Protein AF-D4DK10-F1 (afdb_monomer)

Solvent-accessible surface area (backbone atoms only — not comparable to full-atom values): 4562 Å² total; per-residue (Å²): 135,83,81,84,77,76,83,75,80,86,66,71,63,43,78,50,76,48,75,42,52,41,40,49,99,80,45,78,88,30,33,87,90,62,42,37,58,38,31,51,31,41,35,38,25,37,61,89,78,67,46,79,78,44,74,53,70,45,80,40,84,56,89,87,54,70,86,41,97,84,98

Radius of gyration: 18.66 Å; Cα contacts (8 Å, |Δi|>4): 119; chains: 1; bounding box: 40×44×38 Å

InterPro domains:
  IPR012337 Ribonuclease H-like superfamily [SSF53098] (9-69)
  IPR036397 Ribonuclease H superfamily [G3DSA:3.30.420.10] (1-71)

pLDDT: mean 89.81, std 12.22, range [45.41, 98.38]

Organism: Trichophyton verrucosum (strain HKI 0517) (NCBI:txid663202)

Secondary structure (DSSP, 8-state):
-----PPPP--SEEEEEEEEE---SSSSSS-TTTPPEEEEEEEEEETTT--EEEEEEEE---SSSPPPTT-

Structure (mmCIF, N/CA/C/O backbone):
data_AF-D4DK10-F1
#
_entry.id   AF-D4DK10-F1
#
loop_
_atom_site.group_PDB
_atom_site.id
_atom_site.type_symbol
_atom_site.label_atom_id
_atom_site.label_alt_id
_atom_site.label_comp_id
_atom_site.label_asym_id
_atom_site.label_entity_id
_atom_site.label_seq_id
_atom_site.pdbx_PDB_ins_code
_atom_site.Cartn_x
_atom_site.Cartn_y
_atom_site.Cartn_z
_atom_site.occupancy
_atom_site.B_iso_or_equiv
_atom_site.auth_seq_id
_atom_site.auth_comp_id
_atom_site.auth_asym_id
_atom_site.auth_atom_id
_atom_site.pdbx_PDB_model_num
ATOM 1 N N . MET A 1 1 ? -21.616 38.440 17.278 1.00 45.41 1 MET A N 1
ATOM 2 C CA . MET A 1 1 ? -21.939 37.474 16.206 1.00 45.41 1 MET A CA 1
ATOM 3 C C . MET A 1 1 ? -21.600 36.089 16.730 1.00 45.41 1 MET A C 1
ATOM 5 O O . MET A 1 1 ? -20.444 35.868 17.058 1.00 45.41 1 MET A O 1
ATOM 9 N N . ALA A 1 2 ? -22.592 35.218 16.921 1.00 50.75 2 ALA A N 1
ATOM 10 C CA . ALA A 1 2 ? -22.359 33.846 17.373 1.00 50.75 2 ALA A CA 1
ATOM 11 C C . ALA A 1 2 ? -21.926 32.996 16.171 1.00 50.75 2 ALA A C 1
ATOM 13 O O . ALA A 1 2 ? -22.618 32.973 15.154 1.00 50.75 2 ALA A O 1
ATOM 14 N N . SER A 1 3 ? -20.772 32.340 16.268 1.00 56.19 3 SER A N 1
ATOM 15 C CA . SER A 1 3 ? -20.302 31.389 15.264 1.00 56.19 3 SER A CA 1
ATOM 16 C C . SER A 1 3 ? -21.195 30.151 15.291 1.00 56.19 3 SER A C 1
ATOM 18 O O . SER A 1 3 ? -21.227 29.432 16.289 1.00 56.19 3 SER A O 1
ATOM 20 N N . ILE A 1 4 ? -21.922 29.909 14.203 1.00 62.38 4 ILE A N 1
ATOM 21 C CA . ILE A 1 4 ? -22.678 28.672 14.000 1.00 62.38 4 ILE A CA 1
ATOM 22 C C . ILE A 1 4 ? -21.647 27.561 13.800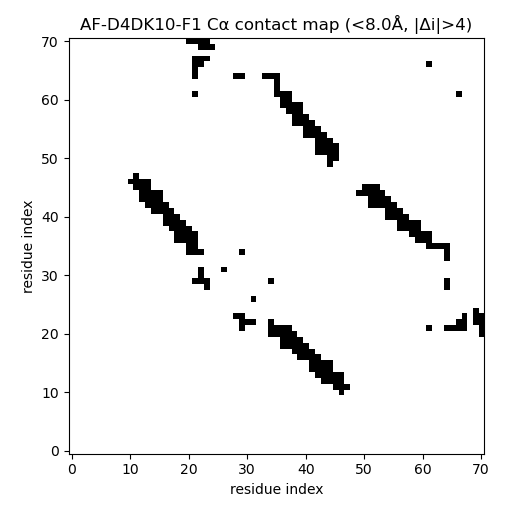 1.00 62.38 4 ILE A C 1
ATOM 24 O O . ILE A 1 4 ? -20.985 27.494 12.766 1.00 62.38 4 ILE A O 1
ATOM 28 N N . GLN A 1 5 ? -21.463 26.729 14.822 1.00 60.50 5 GLN A N 1
ATOM 29 C CA . GLN A 1 5 ? -20.582 25.572 14.756 1.00 60.50 5 GLN A CA 1
ATOM 30 C C . GLN A 1 5 ? -21.316 24.485 13.965 1.00 60.50 5 GLN A C 1
ATOM 32 O O . GLN A 1 5 ? -22.324 23.942 14.416 1.00 60.50 5 GLN A O 1
ATOM 37 N N . SER A 1 6 ? -20.860 24.219 12.743 1.00 62.34 6 SER A N 1
ATOM 38 C CA . SER A 1 6 ? -21.367 23.122 11.921 1.00 62.34 6 SER A CA 1
ATOM 39 C C . SER A 1 6 ? -21.193 21.794 12.671 1.00 62.34 6 SER A C 1
ATOM 41 O O . SER A 1 6 ? -20.096 21.553 13.184 1.00 62.34 6 SER A O 1
ATOM 43 N N . PRO A 1 7 ? -22.229 20.937 12.758 1.00 67.75 7 PRO A N 1
ATOM 44 C CA . PRO A 1 7 ? -22.131 19.673 13.475 1.00 67.75 7 PRO A CA 1
ATOM 45 C C . PRO A 1 7 ? -21.067 18.795 12.820 1.00 67.75 7 PRO A C 1
ATOM 47 O O . PRO A 1 7 ? -21.175 18.434 11.648 1.00 67.75 7 PRO A O 1
ATOM 50 N N . THR A 1 8 ? -20.023 18.463 13.574 1.00 70.38 8 THR A N 1
ATOM 51 C CA . THR A 1 8 ? -19.012 17.501 13.147 1.00 7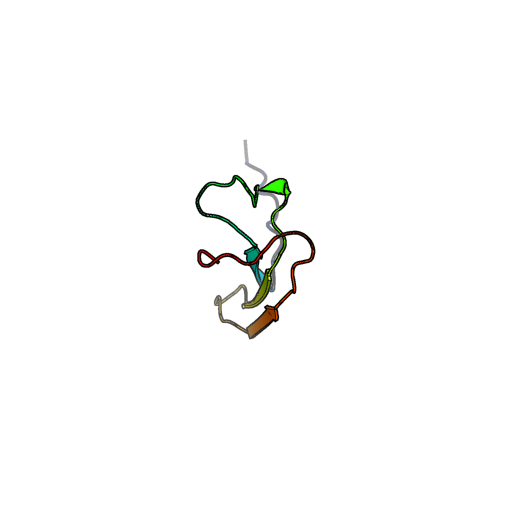0.38 8 THR A CA 1
ATOM 52 C C . THR A 1 8 ? -19.683 16.133 13.027 1.00 70.38 8 THR A C 1
ATOM 54 O O . THR A 1 8 ? -20.283 15.672 14.004 1.00 70.38 8 THR A O 1
ATOM 57 N N . PRO A 1 9 ? -19.628 15.471 11.859 1.00 74.44 9 PRO A N 1
ATOM 58 C CA . PRO A 1 9 ? -20.196 14.141 11.714 1.00 74.44 9 PRO A CA 1
ATOM 59 C C . PRO A 1 9 ? -19.512 13.193 12.700 1.00 74.44 9 PRO A C 1
ATOM 61 O O . PRO A 1 9 ? -18.285 13.138 12.790 1.00 74.44 9 PRO A O 1
ATOM 64 N N . LYS A 1 10 ? -20.319 12.464 13.473 1.00 84.69 10 LYS A N 1
ATOM 65 C CA . LYS A 1 10 ? -19.824 11.465 14.416 1.00 84.69 10 LYS A CA 1
ATOM 66 C C . LYS A 1 10 ? -19.361 10.249 13.618 1.00 84.69 10 LYS A C 1
ATOM 68 O O . LYS A 1 10 ? -20.184 9.495 13.116 1.00 84.69 10 LYS A O 1
ATOM 73 N N . LEU A 1 11 ? -18.050 10.106 13.471 1.00 87.88 11 LEU A N 1
ATOM 74 C CA . LEU A 1 11 ? -17.432 8.953 12.826 1.00 87.88 11 LEU A CA 1
ATOM 75 C C . LEU A 1 11 ? -17.380 7.787 13.817 1.00 87.88 11 LEU A C 1
ATOM 77 O O . LEU A 1 11 ? -16.992 7.975 14.972 1.00 87.88 11 LEU A O 1
ATOM 81 N N . ASP A 1 12 ? -17.727 6.584 13.365 1.00 90.69 12 ASP A N 1
ATOM 82 C CA . ASP A 1 12 ? -17.651 5.370 14.189 1.00 90.69 12 ASP A CA 1
ATOM 83 C C . ASP A 1 12 ? -16.320 4.630 14.026 1.00 90.69 12 ASP A C 1
ATOM 85 O O . ASP A 1 12 ? -15.856 3.971 14.957 1.00 90.69 12 ASP A O 1
ATOM 89 N N . 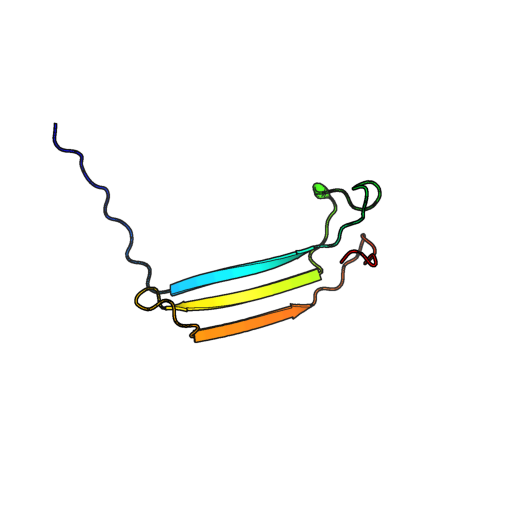ARG A 1 13 ? -15.699 4.722 12.846 1.00 93.94 13 ARG A N 1
ATOM 90 C CA . ARG A 1 13 ? -14.450 4.033 12.509 1.00 93.94 13 ARG A CA 1
ATOM 91 C C . ARG A 1 13 ? -13.538 4.921 11.675 1.00 93.94 13 ARG A C 1
ATOM 93 O O . ARG A 1 13 ? -14.025 5.677 10.835 1.00 93.94 13 ARG A O 1
ATOM 100 N N . TYR A 1 14 ? -12.231 4.773 11.860 1.00 95.50 14 TYR A N 1
ATOM 101 C CA . TYR A 1 14 ? -11.234 5.270 10.913 1.00 95.50 14 TYR A CA 1
ATOM 102 C C . TYR A 1 14 ? -10.689 4.111 10.086 1.00 95.50 14 TYR A C 1
ATOM 104 O O . TYR A 1 14 ? -10.432 3.038 10.625 1.00 95.50 14 TYR A O 1
ATOM 112 N N . ILE A 1 15 ? -10.491 4.345 8.790 1.00 96.88 15 ILE A N 1
ATOM 113 C CA . ILE A 1 15 ? -9.716 3.457 7.924 1.00 96.88 15 ILE A CA 1
ATOM 114 C C . ILE A 1 15 ? -8.421 4.194 7.604 1.00 96.88 15 ILE A C 1
ATOM 116 O O . ILE A 1 15 ? -8.438 5.200 6.895 1.00 96.88 15 ILE A O 1
ATOM 120 N N . ILE A 1 16 ? -7.308 3.721 8.154 1.00 96.69 16 ILE A N 1
ATOM 121 C CA . ILE A 1 16 ? -5.976 4.206 7.793 1.00 96.69 16 ILE A CA 1
ATOM 122 C C . ILE A 1 16 ? -5.523 3.401 6.588 1.00 96.69 16 ILE A C 1
ATOM 124 O O . ILE A 1 16 ? -5.508 2.180 6.664 1.00 96.69 16 ILE A O 1
ATOM 128 N N . ILE A 1 17 ? -5.150 4.074 5.503 1.00 97.81 17 ILE A N 1
ATOM 129 C CA . ILE A 1 17 ? -4.620 3.433 4.300 1.00 97.81 17 ILE A CA 1
ATOM 130 C C . ILE A 1 17 ? -3.125 3.730 4.225 1.00 97.81 17 ILE A C 1
ATOM 132 O O . ILE A 1 17 ? -2.718 4.890 4.265 1.00 97.81 17 ILE A O 1
ATOM 136 N N . HIS A 1 18 ? -2.322 2.679 4.107 1.00 96.75 18 HIS A N 1
ATOM 137 C CA . HIS A 1 18 ? -0.896 2.759 3.832 1.00 96.75 18 HIS A CA 1
ATOM 138 C C . HIS A 1 18 ? -0.648 2.258 2.410 1.00 96.75 18 HIS A C 1
ATOM 140 O O . HIS A 1 18 ? -1.016 1.133 2.076 1.00 96.75 18 HIS A O 1
ATOM 146 N N . VAL A 1 19 ? -0.047 3.098 1.571 1.00 97.25 19 VAL A N 1
ATOM 147 C CA . VAL A 1 19 ? 0.259 2.760 0.178 1.00 97.25 19 VAL A CA 1
ATOM 148 C C . VAL A 1 19 ? 1.762 2.836 -0.014 1.00 97.25 19 VAL A C 1
ATOM 150 O O . VAL A 1 19 ? 2.354 3.885 0.238 1.00 97.25 19 VAL A O 1
ATOM 153 N N . ALA A 1 20 ? 2.357 1.745 -0.487 1.00 96.56 20 ALA A N 1
ATOM 154 C CA . ALA A 1 20 ? 3.709 1.760 -1.025 1.00 96.56 20 ALA A CA 1
ATOM 155 C C . ALA A 1 20 ? 3.637 1.780 -2.553 1.00 96.56 20 ALA A C 1
ATOM 157 O O . ALA A 1 20 ? 2.811 1.089 -3.159 1.00 96.56 20 ALA A O 1
ATOM 158 N N . THR A 1 21 ? 4.509 2.562 -3.177 1.00 96.81 21 THR A N 1
ATOM 159 C CA . THR A 1 21 ? 4.609 2.674 -4.633 1.00 96.81 21 THR A CA 1
ATOM 160 C C . THR A 1 21 ? 6.033 2.397 -5.083 1.00 96.81 21 THR A C 1
ATOM 162 O O . THR A 1 21 ? 6.972 2.572 -4.311 1.00 96.81 21 THR A O 1
ATOM 165 N N . THR A 1 22 ? 6.215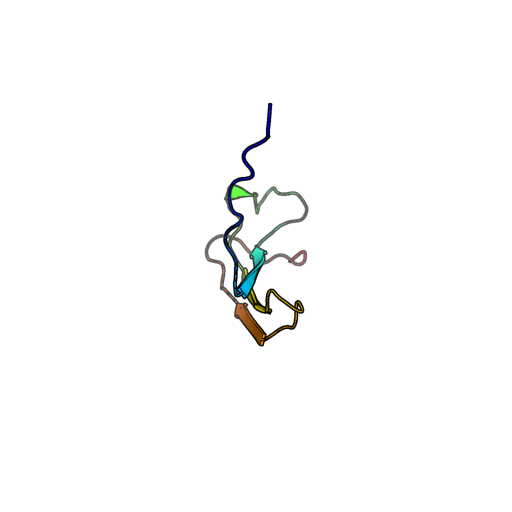 2.036 -6.348 1.00 96.88 22 THR A N 1
ATOM 166 C CA . THR A 1 22 ? 7.540 2.042 -6.973 1.00 96.88 22 THR A CA 1
ATOM 167 C C . THR A 1 22 ? 8.176 3.429 -6.881 1.00 96.88 22 THR A C 1
ATOM 169 O O . THR A 1 22 ? 7.491 4.439 -7.069 1.00 96.88 22 THR A O 1
ATOM 172 N N . CYS A 1 23 ? 9.488 3.477 -6.669 1.00 94.25 23 CYS A N 1
ATOM 173 C CA . CYS A 1 23 ? 10.304 4.688 -6.711 1.00 94.25 23 CYS A CA 1
ATOM 174 C C . CYS A 1 23 ? 11.732 4.365 -7.186 1.00 94.25 23 CYS A C 1
ATOM 176 O O . CYS A 1 23 ? 12.145 3.204 -7.222 1.00 94.25 23 CYS A O 1
ATOM 178 N N . ASP A 1 24 ? 12.493 5.390 -7.558 1.00 90.88 24 ASP A N 1
ATOM 179 C CA . ASP A 1 24 ? 13.929 5.310 -7.826 1.00 90.88 24 ASP A CA 1
ATOM 180 C C . ASP A 1 24 ? 14.669 6.470 -7.135 1.00 90.88 24 ASP A C 1
ATOM 182 O O . ASP A 1 24 ? 14.060 7.433 -6.670 1.00 90.88 24 ASP A O 1
ATOM 186 N N . GLU A 1 25 ? 15.998 6.374 -7.031 1.00 86.31 25 GLU A N 1
ATOM 187 C CA . GLU A 1 25 ? 16.811 7.339 -6.266 1.00 86.31 25 GLU A CA 1
ATOM 188 C C . GLU A 1 25 ? 16.743 8.770 -6.812 1.00 86.31 25 GLU A C 1
ATOM 190 O O . GLU A 1 25 ? 16.883 9.736 -6.061 1.00 86.31 25 GLU A O 1
ATOM 195 N N . HIS A 1 26 ? 16.548 8.912 -8.123 1.00 84.88 26 HIS A N 1
ATOM 196 C CA . HIS A 1 26 ? 16.655 10.195 -8.813 1.00 84.88 26 HIS A CA 1
ATOM 197 C C . HIS A 1 26 ? 15.337 10.690 -9.426 1.00 84.88 26 HIS A C 1
ATOM 199 O O . HIS A 1 26 ? 15.316 11.795 -9.966 1.00 84.88 26 HIS A O 1
ATOM 205 N N . GLY A 1 27 ? 14.247 9.920 -9.367 1.00 81.12 27 GLY A N 1
ATOM 206 C CA . GLY A 1 27 ? 12.974 10.269 -10.006 1.00 81.12 27 GLY A CA 1
ATOM 207 C C . GLY A 1 27 ? 13.013 10.228 -11.538 1.00 81.12 27 GLY A C 1
ATOM 208 O O . GLY A 1 27 ? 12.178 10.869 -12.175 1.00 81.12 27 GLY A O 1
ATOM 209 N N . VAL A 1 28 ? 14.011 9.567 -12.142 1.00 81.12 28 VAL A N 1
ATOM 210 C CA . VAL A 1 28 ? 14.286 9.637 -13.592 1.00 81.12 28 VAL A CA 1
ATOM 211 C C . VAL A 1 28 ? 13.521 8.557 -14.345 1.00 81.12 28 VAL A C 1
ATOM 213 O O . VAL A 1 28 ? 12.929 8.828 -15.388 1.00 81.12 28 VAL A O 1
ATOM 216 N N . TYR A 1 29 ? 13.536 7.334 -13.822 1.00 79.44 29 TYR A N 1
ATOM 217 C CA . TYR A 1 29 ? 12.867 6.177 -14.410 1.00 79.44 29 TYR A CA 1
ATOM 218 C C . TYR A 1 29 ? 11.504 5.933 -13.772 1.00 79.44 29 TYR A C 1
ATOM 220 O O . TYR A 1 29 ? 10.603 5.416 -14.430 1.00 79.44 29 TYR A O 1
ATOM 228 N N . VAL A 1 30 ? 11.345 6.332 -12.509 1.00 89.06 30 VAL A N 1
ATOM 229 C CA . VAL A 1 30 ? 10.072 6.279 -11.800 1.00 89.06 30 VAL A CA 1
ATOM 230 C C . VAL A 1 30 ? 9.703 7.687 -11.360 1.00 89.06 30 VAL A C 1
ATOM 232 O O . VAL A 1 30 ? 10.045 8.160 -10.280 1.00 89.06 30 VAL A O 1
ATOM 235 N N . THR A 1 31 ? 8.983 8.381 -12.233 1.00 90.38 31 THR A N 1
ATOM 236 C CA . THR A 1 31 ? 8.415 9.687 -11.903 1.00 90.38 31 THR A CA 1
ATOM 237 C C . THR A 1 31 ? 7.234 9.534 -10.945 1.00 90.38 31 THR A C 1
ATOM 239 O O . THR A 1 31 ? 6.599 8.479 -10.878 1.00 90.38 31 THR A O 1
ATOM 242 N N . LYS A 1 32 ? 6.878 10.619 -10.250 1.00 87.00 32 LYS A N 1
ATOM 243 C CA . LYS A 1 32 ? 5.708 10.657 -9.361 1.00 87.00 32 LYS A CA 1
ATOM 244 C C . LYS A 1 32 ? 4.413 10.227 -10.062 1.00 87.00 32 LYS A C 1
ATOM 246 O O . LYS A 1 32 ? 3.609 9.525 -9.459 1.00 87.00 32 LYS A O 1
ATOM 251 N N . ASP A 1 33 ? 4.224 10.637 -11.314 1.00 91.19 33 ASP A N 1
ATOM 252 C CA . ASP A 1 33 ? 2.993 10.365 -12.065 1.00 91.19 33 ASP A CA 1
ATOM 253 C C . ASP A 1 33 ? 2.976 8.957 -12.679 1.00 91.19 33 ASP A C 1
ATOM 255 O O . ASP A 1 33 ? 1.914 8.451 -13.033 1.00 91.19 33 ASP A O 1
ATOM 259 N N . SER A 1 34 ? 4.143 8.315 -12.798 1.00 93.62 34 SER A N 1
ATOM 260 C CA . SER A 1 34 ? 4.277 6.949 -13.315 1.00 93.62 34 SER A CA 1
ATOM 261 C C . SER A 1 34 ? 4.377 5.885 -12.224 1.00 93.62 3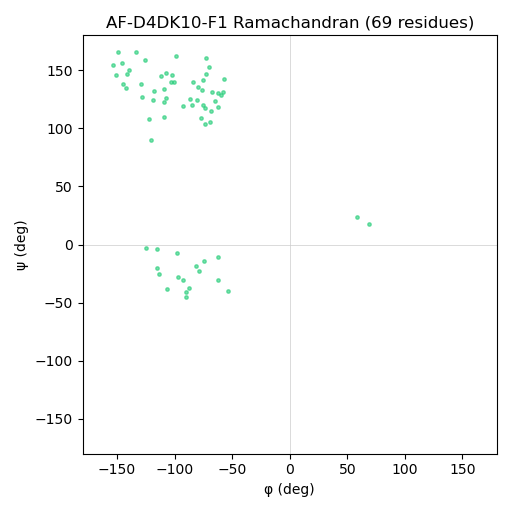4 SER A C 1
ATOM 263 O O . SER A 1 34 ? 4.419 4.707 -12.558 1.00 93.62 34 SER A O 1
ATOM 265 N N . ALA A 1 35 ? 4.478 6.272 -10.949 1.00 95.88 35 ALA A N 1
ATOM 266 C CA . ALA A 1 35 ? 4.647 5.335 -9.848 1.00 95.88 35 ALA A CA 1
ATOM 267 C C . ALA A 1 35 ? 3.444 4.385 -9.742 1.00 95.88 35 ALA A C 1
ATOM 269 O O . ALA A 1 35 ? 2.291 4.816 -9.711 1.00 95.88 35 ALA A O 1
ATOM 270 N N . GLU A 1 36 ? 3.711 3.085 -9.661 1.00 97.50 3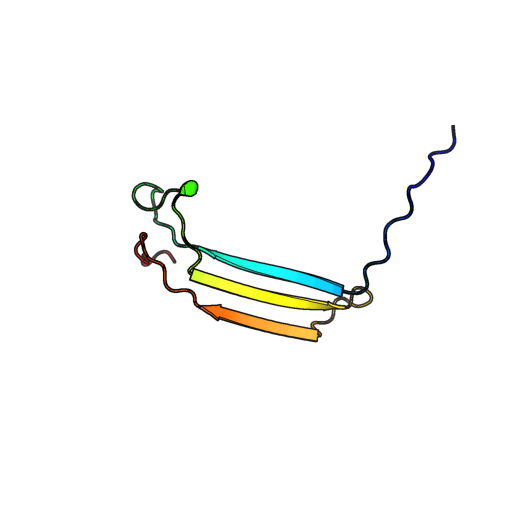6 GLU A N 1
ATOM 271 C CA . GLU A 1 36 ? 2.679 2.063 -9.510 1.00 97.50 36 GLU A CA 1
ATOM 272 C C . GLU A 1 36 ? 2.615 1.578 -8.062 1.00 97.50 36 GLU A C 1
ATOM 274 O O . GLU A 1 36 ? 3.628 1.508 -7.368 1.00 97.50 36 GLU A O 1
ATOM 279 N N . VAL A 1 37 ? 1.415 1.237 -7.590 1.00 97.62 37 VAL A N 1
ATOM 280 C CA . VAL A 1 37 ? 1.213 0.673 -6.248 1.00 97.62 37 VAL A CA 1
ATOM 281 C C . VAL A 1 37 ? 1.834 -0.721 -6.180 1.00 97.62 37 VAL A C 1
ATOM 283 O O . VAL A 1 37 ? 1.560 -1.559 -7.039 1.00 97.62 37 VAL A O 1
ATOM 286 N N . ILE A 1 38 ? 2.627 -0.969 -5.136 1.00 97.69 38 ILE A N 1
ATOM 287 C CA . ILE A 1 38 ? 3.252 -2.271 -4.848 1.00 97.69 38 ILE A CA 1
ATOM 288 C C . ILE A 1 38 ? 2.746 -2.902 -3.544 1.00 97.69 38 ILE A C 1
ATOM 290 O O . ILE A 1 38 ? 2.806 -4.120 -3.386 1.00 97.69 38 ILE A O 1
ATOM 294 N N . GLU A 1 39 ? 2.165 -2.105 -2.645 1.00 98.19 39 GLU A N 1
ATOM 295 C CA . GLU A 1 39 ? 1.442 -2.585 -1.464 1.00 98.19 39 GLU A CA 1
ATOM 296 C C . GLU A 1 39 ? 0.249 -1.674 -1.165 1.00 98.19 39 GLU A C 1
ATOM 298 O O . GLU A 1 39 ? 0.364 -0.445 -1.205 1.00 98.19 39 GLU A O 1
ATOM 303 N N . LEU A 1 40 ? -0.880 -2.287 -0.809 1.00 98.19 40 LEU A N 1
ATOM 304 C CA . LEU A 1 40 ? -2.031 -1.610 -0.228 1.00 98.19 40 LEU A CA 1
ATOM 305 C C . LEU A 1 40 ? -2.353 -2.242 1.129 1.00 98.19 40 LEU A C 1
ATOM 307 O O . LEU A 1 40 ? -2.857 -3.362 1.195 1.00 98.19 40 LEU A O 1
ATOM 311 N N . GLY A 1 41 ? -2.059 -1.515 2.203 1.00 98.12 41 GLY A N 1
ATOM 312 C CA . GLY A 1 41 ? -2.398 -1.881 3.573 1.00 98.12 41 GLY A CA 1
ATOM 313 C C . GLY A 1 41 ? -3.514 -1.011 4.131 1.00 98.12 41 GLY A C 1
ATOM 314 O O . GLY A 1 41 ? -3.618 0.173 3.800 1.00 98.12 41 GLY A O 1
ATOM 315 N N . TRP A 1 42 ? -4.339 -1.576 5.007 1.00 98.31 42 TRP A N 1
ATOM 316 C CA . TRP A 1 42 ? -5.328 -0.814 5.756 1.00 98.31 42 TRP A CA 1
ATOM 317 C C . TRP A 1 42 ? -5.448 -1.263 7.207 1.00 98.31 42 TRP A C 1
ATOM 319 O O . TRP A 1 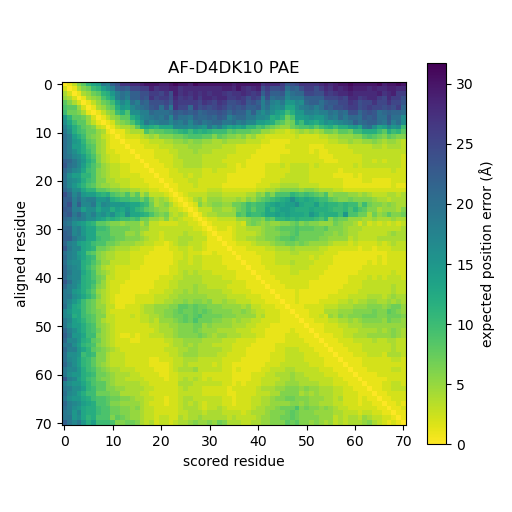42 ? -5.244 -2.428 7.548 1.00 98.31 42 TRP A O 1
ATOM 329 N N . ILE A 1 43 ? -5.812 -0.309 8.061 1.00 98.12 43 ILE A N 1
ATOM 330 C CA . ILE A 1 43 ? -6.079 -0.522 9.480 1.00 98.12 43 ILE A CA 1
ATOM 331 C C . ILE A 1 43 ? -7.443 0.072 9.807 1.00 98.12 43 ILE A C 1
ATOM 333 O O . ILE A 1 43 ? -7.699 1.245 9.525 1.00 98.12 43 ILE A O 1
ATOM 337 N N . LEU A 1 44 ? -8.313 -0.728 1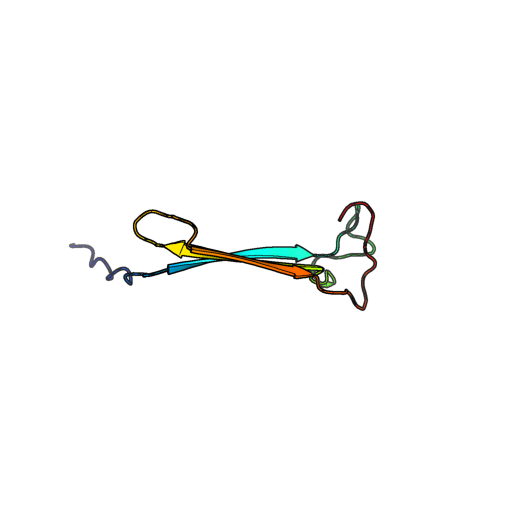0.414 1.00 97.75 44 LEU A N 1
ATOM 338 C CA . LEU A 1 44 ? -9.586 -0.274 10.954 1.00 97.75 44 LEU A CA 1
ATOM 339 C C . LEU A 1 44 ? -9.401 0.090 12.428 1.00 97.75 44 LEU A C 1
ATOM 341 O O . LEU A 1 44 ? -9.070 -0.779 13.232 1.00 97.75 44 LEU A O 1
ATOM 345 N N . LEU A 1 45 ? -9.654 1.347 12.785 1.00 97.19 45 LEU A N 1
ATOM 346 C CA . LEU A 1 45 ? -9.589 1.828 14.166 1.00 97.19 45 LEU A CA 1
ATOM 347 C C . LEU A 1 45 ? -10.973 2.189 14.707 1.00 97.19 45 LEU A C 1
ATOM 349 O O . LEU A 1 45 ? -11.807 2.748 13.985 1.00 97.19 45 LEU A O 1
ATOM 353 N N . ASP A 1 46 ? -11.198 1.940 15.997 1.00 95.31 46 ASP A N 1
ATOM 354 C CA . ASP A 1 46 ? -12.333 2.518 16.723 1.00 95.31 46 ASP A CA 1
ATOM 355 C C . ASP A 1 46 ? -12.063 3.998 17.049 1.00 95.31 46 ASP A C 1
ATOM 357 O O . ASP A 1 46 ? -10.991 4.373 17.521 1.00 95.31 46 ASP A O 1
ATOM 361 N N . THR A 1 47 ? -13.038 4.871 16.790 1.00 94.12 47 THR A N 1
ATOM 362 C CA . THR A 1 47 ? -12.867 6.327 16.937 1.00 94.12 47 THR A CA 1
ATOM 363 C C . THR A 1 47 ? -12.856 6.806 18.387 1.00 94.12 47 THR A C 1
ATOM 365 O O . THR A 1 47 ? -12.478 7.950 18.638 1.00 94.12 47 THR A O 1
ATOM 368 N N . LYS A 1 48 ? -13.281 5.975 19.347 1.00 93.56 48 LYS A N 1
ATOM 369 C CA . LYS A 1 48 ? -13.397 6.356 20.763 1.00 93.56 48 LYS A CA 1
ATOM 370 C C . LYS A 1 48 ? -12.103 6.138 21.531 1.00 93.56 48 LYS A C 1
ATOM 372 O O . LYS A 1 48 ? -11.802 6.926 22.423 1.00 93.56 48 LYS A O 1
ATOM 377 N N . ASN A 1 49 ? -11.382 5.063 21.224 1.00 94.12 49 ASN A N 1
ATOM 378 C CA . ASN A 1 49 ? -10.179 4.650 21.949 1.00 94.12 49 ASN A CA 1
ATOM 379 C C . ASN A 1 49 ? -8.945 4.477 21.046 1.00 94.12 49 ASN A C 1
ATOM 381 O O . ASN A 1 49 ? -7.862 4.229 21.567 1.00 94.12 49 ASN A O 1
ATOM 385 N N . CYS A 1 50 ? -9.092 4.642 19.725 1.00 92.50 50 CYS A N 1
ATOM 386 C CA . CYS A 1 50 ? -8.034 4.441 18.734 1.00 92.50 50 CYS A CA 1
ATOM 387 C C . CYS A 1 50 ? -7.434 3.025 18.743 1.00 92.50 50 CYS A C 1
ATOM 389 O O . CYS A 1 50 ? -6.301 2.842 18.301 1.00 92.50 50 CYS A O 1
ATOM 391 N N . GLU A 1 51 ? -8.172 2.026 19.229 1.00 96.75 51 GLU A N 1
ATOM 392 C CA . GLU A 1 51 ? -7.729 0.635 19.176 1.00 96.75 51 GLU A CA 1
ATOM 393 C C . GLU A 1 51 ? -7.863 0.067 17.762 1.00 96.75 51 GLU A C 1
ATOM 395 O O . GLU A 1 51 ? -8.834 0.333 17.045 1.00 96.75 51 GLU A O 1
ATOM 400 N N . GLU A 1 52 ? -6.876 -0.741 17.383 1.00 97.06 52 GLU A N 1
ATOM 401 C CA . GLU A 1 52 ? -6.861 -1.492 16.134 1.00 97.06 52 GLU A CA 1
ATOM 402 C C . GLU A 1 52 ? -7.841 -2.666 16.205 1.00 97.06 52 GLU A C 1
ATOM 404 O O . GLU A 1 52 ? -7.697 -3.572 17.020 1.00 97.06 52 GLU A O 1
ATOM 409 N N . ILE A 1 53 ? -8.853 -2.633 15.338 1.00 97.50 53 ILE A N 1
ATOM 410 C CA . ILE A 1 53 ? -9.859 -3.692 15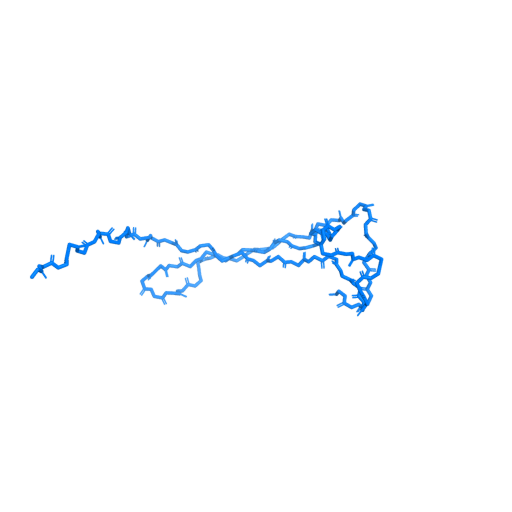.195 1.00 97.50 53 ILE A CA 1
ATOM 411 C C . ILE A 1 53 ? -9.397 -4.718 14.161 1.00 97.50 53 ILE A C 1
ATOM 413 O O . ILE A 1 53 ? -9.618 -5.915 14.325 1.00 97.50 53 ILE A O 1
ATOM 417 N N . HIS A 1 54 ? -8.804 -4.240 13.066 1.00 97.69 54 HIS A N 1
ATOM 418 C CA . HIS A 1 54 ? -8.363 -5.071 11.951 1.00 97.69 54 HIS A CA 1
ATOM 419 C C . HIS A 1 54 ? -7.168 -4.433 11.262 1.00 97.69 54 HIS A C 1
ATOM 421 O O . HIS A 1 54 ? -7.127 -3.211 11.112 1.00 97.69 54 HIS A O 1
ATOM 427 N N . ARG A 1 55 ? -6.257 -5.268 10.774 1.00 98.12 55 ARG A N 1
ATOM 428 C CA . ARG A 1 55 ? -5.128 -4.874 9.938 1.00 98.12 55 ARG A CA 1
ATOM 429 C C . ARG A 1 55 ? -4.903 -5.932 8.885 1.00 98.12 55 ARG A C 1
ATOM 431 O O . ARG A 1 55 ? -4.856 -7.122 9.183 1.00 98.12 55 ARG A O 1
ATOM 438 N N . GLU A 1 56 ? -4.711 -5.473 7.664 1.00 98.25 56 GLU A N 1
ATOM 439 C CA . GLU A 1 56 ? -4.446 -6.335 6.526 1.00 98.25 56 GLU A CA 1
ATOM 440 C C . GLU A 1 56 ? -3.650 -5.570 5.477 1.00 98.25 56 GLU A C 1
ATOM 442 O O . GLU A 1 56 ? -3.691 -4.337 5.422 1.00 98.25 56 GLU A O 1
ATOM 447 N N . SER A 1 57 ? -2.900 -6.301 4.661 1.00 98.19 57 SER A N 1
ATOM 448 C CA . SER A 1 57 ? -2.284 -5.742 3.470 1.00 98.19 57 SER A CA 1
ATOM 449 C C . SER A 1 57 ? -2.219 -6.760 2.349 1.00 98.19 57 SER A C 1
ATOM 451 O O . SER A 1 57 ? -2.254 -7.975 2.562 1.00 98.19 57 SER A O 1
ATOM 453 N N . VAL A 1 58 ? -2.151 -6.235 1.131 1.00 98.38 58 VAL A N 1
ATOM 454 C CA . VAL A 1 58 ? -1.984 -7.017 -0.087 1.00 98.38 58 VAL A CA 1
ATOM 455 C C . VAL A 1 58 ? -0.839 -6.446 -0.907 1.00 98.38 58 VAL A C 1
ATOM 457 O O . VAL A 1 58 ? -0.707 -5.229 -1.060 1.00 98.38 58 VAL A O 1
ATOM 460 N N . LEU A 1 59 ? -0.019 -7.341 -1.455 1.00 98.00 59 LEU A N 1
ATOM 461 C CA . LEU A 1 59 ? 1.020 -6.980 -2.411 1.00 98.00 59 LEU A CA 1
ATOM 462 C C . LEU A 1 59 ? 0.426 -6.890 -3.814 1.00 98.00 59 LEU A C 1
ATOM 464 O O . LEU A 1 59 ? -0.386 -7.725 -4.222 1.00 98.00 59 LEU A O 1
ATOM 468 N N . VAL A 1 60 ? 0.866 -5.886 -4.562 1.00 97.75 60 VAL A N 1
ATOM 469 C CA . VAL A 1 60 ? 0.442 -5.620 -5.934 1.00 97.75 60 VAL A CA 1
ATOM 470 C C . VAL A 1 60 ? 1.664 -5.725 -6.835 1.00 97.75 60 VAL A C 1
ATOM 472 O O . VAL A 1 60 ? 2.728 -5.190 -6.539 1.00 97.75 60 VAL A O 1
ATOM 475 N N . LYS A 1 61 ? 1.532 -6.452 -7.945 1.00 96.75 61 LYS A N 1
ATOM 476 C CA . LYS A 1 61 ? 2.608 -6.561 -8.931 1.00 96.75 61 LYS A CA 1
ATOM 477 C C . LYS A 1 61 ? 2.543 -5.361 -9.893 1.00 96.75 61 LYS A C 1
ATOM 479 O O . LYS A 1 61 ? 1.532 -5.253 -10.591 1.00 96.75 61 LYS A O 1
ATOM 484 N N . PRO A 1 62 ? 3.588 -4.517 -9.989 1.00 96.44 62 PRO A N 1
ATOM 485 C CA . PRO A 1 62 ? 3.630 -3.422 -10.957 1.00 96.44 62 PRO A CA 1
ATOM 486 C C . PRO A 1 62 ? 3.795 -3.959 -12.388 1.00 96.44 62 PRO A C 1
ATOM 488 O O . PRO A 1 62 ? 4.332 -5.055 -12.593 1.00 96.44 62 PRO A O 1
ATOM 491 N N . VAL A 1 63 ? 3.304 -3.209 -13.380 1.00 97.19 63 VAL A N 1
ATOM 492 C CA . VAL A 1 63 ? 3.284 -3.637 -14.790 1.00 97.19 63 VAL A CA 1
ATOM 493 C C . VAL A 1 63 ? 4.332 -2.899 -15.621 1.00 97.19 63 VAL A C 1
ATOM 495 O O . VAL A 1 63 ? 4.953 -3.508 -16.489 1.00 97.19 63 VAL A O 1
ATOM 498 N N . ASN A 1 64 ? 4.532 -1.608 -15.363 1.00 95.69 64 ASN A N 1
ATOM 499 C CA . ASN A 1 64 ? 5.297 -0.699 -16.219 1.00 95.69 64 ASN A CA 1
ATOM 500 C C . ASN A 1 64 ? 6.586 -0.193 -15.562 1.00 95.69 64 ASN A C 1
ATOM 502 O O . ASN A 1 64 ? 7.534 0.170 -16.256 1.00 95.69 64 ASN A O 1
ATOM 506 N N . THR A 1 65 ? 6.626 -0.171 -14.236 1.00 95.38 65 THR A N 1
ATOM 507 C CA . THR A 1 65 ? 7.732 0.347 -13.439 1.00 95.38 65 THR A CA 1
ATOM 508 C C . THR A 1 65 ? 8.477 -0.794 -12.749 1.00 95.38 65 THR A C 1
ATOM 510 O O . THR A 1 65 ? 7.860 -1.711 -12.196 1.00 95.38 65 THR A O 1
ATOM 513 N N . PRO A 1 66 ? 9.819 -0.800 -12.797 1.00 92.88 66 PRO A N 1
ATOM 514 C CA . PRO A 1 66 ? 10.601 -1.815 -12.112 1.00 92.88 66 PRO A CA 1
ATOM 515 C C . PRO A 1 66 ? 10.582 -1.576 -10.598 1.00 92.88 66 PRO A C 1
ATOM 517 O O . PRO A 1 66 ? 10.605 -0.436 -10.136 1.00 92.88 66 PRO A O 1
ATOM 520 N N . ILE A 1 67 ? 10.624 -2.661 -9.824 1.00 93.69 67 ILE A N 1
ATOM 521 C CA . ILE A 1 67 ? 10.939 -2.583 -8.393 1.00 93.69 67 ILE A CA 1
ATOM 522 C C . ILE A 1 67 ? 12.446 -2.345 -8.271 1.00 93.69 67 ILE A C 1
ATOM 524 O O . ILE A 1 67 ? 13.242 -3.148 -8.767 1.00 93.69 67 ILE A O 1
ATOM 528 N N . THR A 1 68 ? 12.837 -1.236 -7.644 1.00 91.62 68 THR A N 1
ATOM 529 C CA . THR A 1 68 ? 14.245 -0.884 -7.411 1.00 91.62 68 THR A CA 1
ATOM 530 C C . THR A 1 68 ? 14.658 -1.252 -5.980 1.00 91.62 68 THR A C 1
ATOM 532 O O . THR A 1 68 ? 13.786 -1.413 -5.130 1.00 91.62 68 THR A O 1
ATOM 535 N N . PRO A 1 69 ? 15.963 -1.354 -5.661 1.00 90.88 69 PRO A N 1
ATOM 536 C CA . PRO A 1 69 ? 16.425 -1.604 -4.289 1.00 90.88 69 PRO A CA 1
ATOM 537 C C . PRO A 1 69 ? 16.069 -0.515 -3.262 1.00 90.88 69 PRO A C 1
ATOM 539 O O . PRO A 1 69 ? 16.307 -0.719 -2.076 1.00 90.88 69 PRO A O 1
ATOM 542 N N . LEU A 1 70 ? 15.576 0.648 -3.707 1.00 90.25 70 LEU A N 1
ATOM 543 C CA . LEU A 1 70 ? 15.123 1.726 -2.825 1.00 90.25 70 LEU A CA 1
ATOM 544 C C . LEU A 1 70 ? 13.719 1.461 -2.249 1.00 90.25 70 LEU A C 1
ATOM 546 O O . LEU A 1 70 ? 13.369 2.050 -1.228 1.00 90.25 70 LEU A O 1
ATOM 550 N N . CYS A 1 71 ? 12.930 0.620 -2.925 1.00 85.81 71 CYS A N 1
ATOM 551 C CA . CYS A 1 71 ? 11.590 0.201 -2.509 1.00 85.81 71 CYS A CA 1
ATOM 552 C C . CYS A 1 71 ? 11.669 -0.844 -1.389 1.00 85.81 71 CYS A C 1
ATOM 554 O O . CYS A 1 71 ? 10.879 -0.721 -0.429 1.00 85.81 71 CYS A O 1
#

Sequence (71 aa):
MASIQSPTPKLDRYIIIHVATTCDEHGVYVTKDSAEVIELGWILLDTKNCEEIHRESVLVKPVNTPITPLC

Foldseek 3Di:
DDDPDDDDDDDQKDKDWDWDWADDPPCPQPPPVNIGTQKIKIFIAGPPPRDTPDIDMDGDDDDRGDRDPVD

Mean predicted aligned error: 6.71 Å

Nearest PDB structures (foldseek):
  7n8w-assembly1_B  TM=8.286E-01  e=6.414E-03  Homo sapiens
  1zbh-assembly1_D  TM=8.494E-01  e=2.016E-02  Homo sapiens
  4l8r-assembly2_E  TM=8.483E-01  e=2.135E-02  Homo sapiens
  4qoz-assembly2_E  TM=8.477E-01  e=3.010E-02  Homo sapiens
  1zbu-assembly2_B  TM=7.854E-01  e=3.375E-02  Homo sapiens